Protein AF-A0A2N2FAR4-F1 (afdb_monomer_lite)

Structure (mmCIF, N/CA/C/O backbone):
data_AF-A0A2N2FAR4-F1
#
_entry.id   AF-A0A2N2FAR4-F1
#
loop_
_atom_site.group_PDB
_atom_site.id
_atom_site.type_symbol
_atom_site.label_atom_id
_atom_site.label_alt_id
_atom_site.label_comp_id
_atom_site.label_asym_id
_atom_site.label_entity_id
_atom_site.label_seq_id
_atom_site.pdbx_PDB_ins_code
_atom_site.Cartn_x
_atom_site.Cartn_y
_atom_site.Cartn_z
_atom_site.occupancy
_atom_site.B_iso_or_equiv
_atom_site.auth_seq_id
_atom_site.auth_comp_id
_atom_site.auth_asym_id
_atom_site.auth_atom_id
_atom_site.pdbx_PDB_model_num
ATOM 1 N N . MET A 1 1 ? 57.777 9.075 -79.009 1.00 43.91 1 MET A N 1
ATOM 2 C CA . MET A 1 1 ? 56.423 9.475 -79.443 1.00 43.91 1 MET A CA 1
ATOM 3 C C . MET A 1 1 ? 55.452 8.649 -78.633 1.00 43.91 1 MET A C 1
ATOM 5 O O . MET A 1 1 ? 55.638 7.443 -78.573 1.00 43.91 1 MET A O 1
ATOM 9 N N . VAL A 1 2 ? 54.519 9.284 -77.924 1.00 59.94 2 VAL A N 1
ATOM 10 C CA . VAL A 1 2 ? 53.457 8.554 -77.223 1.00 59.94 2 VAL A CA 1
ATOM 11 C C . VAL A 1 2 ? 52.516 8.038 -78.304 1.00 59.94 2 VAL A C 1
ATOM 13 O O . VAL A 1 2 ? 51.685 8.785 -78.814 1.00 59.94 2 VAL A O 1
ATOM 16 N N . SER A 1 3 ? 52.729 6.795 -78.723 1.00 58.88 3 SER A N 1
ATOM 17 C CA . SER A 1 3 ? 51.796 6.074 -79.575 1.00 58.88 3 SER A CA 1
ATOM 18 C C . SER A 1 3 ? 50.551 5.817 -78.741 1.00 58.88 3 SER A C 1
ATOM 20 O O . SER A 1 3 ? 50.607 5.141 -77.711 1.00 58.88 3 SER A O 1
ATOM 22 N N . LEU A 1 4 ? 49.436 6.424 -79.129 1.00 63.09 4 LEU A N 1
ATOM 23 C CA . LEU A 1 4 ? 48.151 6.147 -78.508 1.00 63.09 4 LEU A CA 1
ATOM 24 C C . LEU A 1 4 ? 47.659 4.789 -79.034 1.00 63.09 4 LEU A C 1
ATOM 26 O O . LEU A 1 4 ? 46.879 4.722 -79.979 1.00 63.09 4 LEU A O 1
ATOM 30 N N . ASP A 1 5 ? 48.192 3.710 -78.464 1.00 75.19 5 ASP A N 1
ATOM 31 C CA . ASP A 1 5 ? 47.932 2.342 -78.913 1.00 75.19 5 ASP A CA 1
ATOM 32 C C . ASP A 1 5 ? 46.678 1.742 -78.251 1.00 75.19 5 ASP A C 1
ATOM 34 O O . ASP A 1 5 ? 46.264 2.136 -77.156 1.00 75.19 5 ASP A O 1
ATOM 38 N N . TYR A 1 6 ? 46.108 0.710 -78.888 1.00 80.81 6 TYR A N 1
ATOM 39 C CA . TYR A 1 6 ? 44.976 -0.096 -78.391 1.00 80.81 6 TYR A CA 1
ATOM 40 C C . TYR A 1 6 ? 45.178 -0.624 -76.954 1.00 80.81 6 TYR A C 1
ATOM 42 O O . TYR A 1 6 ? 44.219 -0.838 -76.211 1.00 80.81 6 TYR A O 1
ATOM 50 N N . THR A 1 7 ? 46.430 -0.753 -76.519 1.00 83.62 7 THR A N 1
ATOM 51 C CA . THR A 1 7 ? 46.835 -1.100 -75.151 1.00 83.62 7 THR A CA 1
ATOM 52 C C . THR A 1 7 ? 46.250 -0.159 -74.093 1.00 83.62 7 THR A C 1
ATOM 54 O O . THR A 1 7 ? 45.867 -0.622 -73.020 1.00 83.62 7 THR A O 1
ATOM 57 N N . ILE A 1 8 ? 46.108 1.140 -74.387 1.00 85.69 8 ILE A N 1
ATOM 58 C CA . ILE A 1 8 ? 45.510 2.117 -73.458 1.00 85.69 8 ILE A CA 1
ATOM 59 C C . ILE A 1 8 ? 44.019 1.824 -73.257 1.00 85.69 8 ILE A C 1
ATOM 61 O O . ILE A 1 8 ? 43.523 1.885 -72.131 1.00 85.69 8 ILE A O 1
ATOM 65 N N . LEU A 1 9 ? 43.306 1.437 -74.322 1.00 87.19 9 LEU A N 1
ATOM 66 C CA . LEU A 1 9 ? 41.899 1.036 -74.231 1.00 87.19 9 LEU A CA 1
ATOM 67 C C . LEU A 1 9 ? 41.737 -0.243 -73.400 1.00 87.19 9 LEU A C 1
ATOM 69 O O . LEU A 1 9 ? 40.855 -0.303 -72.543 1.00 87.19 9 LEU A O 1
ATOM 73 N N . ILE A 1 10 ? 42.615 -1.236 -73.587 1.00 89.25 10 ILE A N 1
ATOM 74 C CA . ILE A 1 10 ? 42.623 -2.463 -72.771 1.00 89.25 10 ILE A CA 1
ATOM 75 C C . ILE A 1 10 ? 42.930 -2.147 -71.300 1.00 89.25 10 ILE A C 1
ATOM 77 O O . ILE A 1 10 ? 42.274 -2.673 -70.401 1.00 89.25 10 ILE A O 1
ATOM 81 N N . GLN A 1 11 ? 43.907 -1.280 -71.027 1.00 88.81 11 GLN A N 1
ATOM 82 C CA . GLN A 1 11 ? 44.262 -0.884 -69.664 1.00 88.81 11 GLN A CA 1
ATOM 83 C C . GLN A 1 11 ? 43.110 -0.138 -68.974 1.00 88.81 11 GLN A C 1
ATOM 85 O O . GLN A 1 11 ? 42.826 -0.398 -67.805 1.00 88.81 11 GLN A O 1
ATOM 90 N N . MET A 1 12 ? 42.399 0.724 -69.705 1.00 92.44 12 MET A N 1
ATOM 91 C CA . MET A 1 12 ? 41.205 1.410 -69.209 1.00 92.44 12 MET A CA 1
ATOM 92 C C . MET A 1 12 ? 40.068 0.425 -68.911 1.00 92.44 12 MET A C 1
ATOM 94 O O . MET A 1 12 ? 39.446 0.515 -67.854 1.00 92.44 12 MET A O 1
ATOM 98 N N . ALA A 1 13 ? 39.838 -0.561 -69.784 1.00 94.06 13 ALA A N 1
ATOM 99 C CA . ALA A 1 13 ? 38.861 -1.621 -69.541 1.00 94.06 13 ALA A CA 1
ATOM 100 C C . ALA A 1 13 ? 39.211 -2.453 -68.292 1.00 94.06 13 ALA A C 1
ATOM 102 O O . ALA A 1 13 ? 38.339 -2.695 -67.458 1.00 94.06 13 ALA A O 1
ATOM 103 N N . ASN A 1 14 ? 40.484 -2.820 -68.106 1.00 93.25 14 ASN A N 1
ATOM 104 C CA . ASN A 1 14 ? 40.958 -3.513 -66.901 1.00 93.25 14 ASN A CA 1
ATOM 105 C C . ASN A 1 14 ? 40.783 -2.671 -65.632 1.00 93.25 14 ASN A C 1
ATOM 107 O O . ASN A 1 14 ? 40.380 -3.195 -64.596 1.00 93.25 14 ASN A O 1
ATOM 111 N N . PHE A 1 15 ? 41.045 -1.366 -65.702 1.00 94.12 15 PHE A N 1
ATOM 112 C CA . PHE A 1 15 ? 40.849 -0.466 -64.568 1.00 94.12 15 PHE A CA 1
ATOM 113 C C . PHE A 1 15 ? 39.367 -0.332 -64.193 1.00 94.12 15 PHE A C 1
ATOM 115 O O . PHE A 1 15 ? 39.016 -0.412 -63.016 1.00 94.12 15 PHE A O 1
ATOM 122 N N . ILE A 1 16 ? 38.479 -0.211 -65.184 1.00 95.69 16 ILE A N 1
ATOM 123 C CA . ILE A 1 16 ? 37.026 -0.194 -64.962 1.00 95.69 16 ILE A CA 1
ATOM 124 C C . ILE A 1 16 ? 36.558 -1.526 -64.360 1.00 95.69 16 ILE A C 1
ATOM 126 O O . ILE A 1 16 ? 35.794 -1.525 -63.392 1.00 95.69 16 ILE A O 1
ATOM 130 N N . LEU A 1 17 ? 37.041 -2.659 -64.877 1.00 95.44 17 LEU A N 1
ATOM 131 C CA . LEU A 1 17 ? 36.734 -3.985 -64.338 1.00 95.44 17 LEU A CA 1
ATOM 132 C C . LEU A 1 17 ? 37.180 -4.110 -62.872 1.00 95.44 17 LEU A C 1
ATOM 134 O O . LEU A 1 17 ? 36.407 -4.570 -62.028 1.00 95.44 17 LEU A O 1
ATOM 138 N N . LEU A 1 18 ? 38.390 -3.642 -62.552 1.00 94.38 18 LEU A N 1
ATOM 139 C CA . LEU A 1 18 ? 38.919 -3.616 -61.189 1.00 94.38 18 LEU A CA 1
ATOM 140 C C . LEU A 1 18 ? 38.050 -2.753 -60.266 1.00 94.38 18 LEU A C 1
ATOM 142 O O . LEU A 1 18 ? 37.715 -3.200 -59.172 1.00 94.38 18 LEU A O 1
ATOM 146 N N . ILE A 1 19 ? 37.631 -1.561 -60.705 1.00 93.88 19 ILE A N 1
ATOM 147 C CA . ILE A 1 19 ? 36.718 -0.696 -59.940 1.00 93.88 19 ILE A CA 1
ATOM 148 C C . ILE A 1 19 ? 35.402 -1.418 -59.648 1.00 93.88 19 ILE A C 1
ATOM 150 O O . ILE A 1 19 ? 34.911 -1.363 -58.520 1.00 93.88 19 ILE A O 1
ATOM 154 N N . PHE A 1 20 ? 34.828 -2.117 -60.629 1.00 94.62 20 PHE A N 1
ATOM 155 C CA . PHE A 1 20 ? 33.591 -2.873 -60.430 1.00 94.62 20 PHE A CA 1
ATOM 156 C C . PHE A 1 20 ? 33.758 -3.999 -59.406 1.00 94.62 20 PHE A C 1
ATOM 158 O O . PHE A 1 20 ? 32.905 -4.155 -58.525 1.00 94.62 20 PHE A O 1
ATOM 165 N N . ILE A 1 21 ? 34.862 -4.747 -59.486 1.00 93.88 21 ILE A N 1
ATOM 166 C CA . ILE A 1 21 ? 35.190 -5.792 -58.511 1.00 93.88 21 ILE A CA 1
ATOM 167 C C . ILE A 1 21 ? 35.352 -5.173 -57.121 1.00 93.88 21 ILE A C 1
ATOM 169 O O . ILE A 1 21 ? 34.717 -5.630 -56.174 1.00 93.88 21 ILE A O 1
ATOM 173 N N . LEU A 1 22 ? 36.137 -4.103 -56.995 1.00 91.19 22 LEU A N 1
ATOM 174 C CA . LEU A 1 22 ? 36.428 -3.463 -55.714 1.00 91.19 22 LEU A CA 1
ATOM 175 C C . LEU A 1 22 ? 35.173 -2.843 -55.088 1.00 91.19 22 LEU A C 1
ATOM 177 O O . LEU A 1 22 ? 34.956 -2.950 -53.881 1.00 91.19 22 LEU A O 1
ATOM 181 N N . ARG A 1 23 ? 34.295 -2.255 -55.907 1.00 92.00 23 ARG A N 1
ATOM 182 C CA . ARG A 1 23 ? 32.995 -1.741 -55.466 1.00 92.00 23 ARG A CA 1
ATOM 183 C C . ARG A 1 23 ? 32.143 -2.850 -54.854 1.00 92.00 23 ARG A C 1
ATOM 185 O O . ARG A 1 23 ? 31.611 -2.665 -53.762 1.00 92.00 23 ARG A O 1
ATOM 192 N N . LYS A 1 24 ? 32.013 -3.987 -55.546 1.00 91.62 24 LYS A N 1
ATOM 193 C CA . LYS A 1 24 ? 31.178 -5.113 -55.100 1.00 91.62 24 LYS A CA 1
ATOM 194 C C . LYS A 1 24 ? 31.788 -5.851 -53.903 1.00 91.62 24 LYS A C 1
ATOM 196 O O . LYS A 1 24 ? 31.043 -6.254 -53.018 1.00 91.62 24 LYS A O 1
ATOM 201 N N . LEU A 1 25 ? 33.111 -6.026 -53.882 1.00 91.19 25 LEU A N 1
ATOM 202 C CA . LEU A 1 25 ? 33.810 -6.855 -52.896 1.00 91.19 25 LEU A CA 1
ATOM 203 C C . LEU A 1 25 ? 34.207 -6.098 -51.620 1.00 91.19 25 LEU A C 1
ATOM 205 O O . LEU A 1 25 ? 34.234 -6.708 -50.560 1.00 91.19 25 LEU A O 1
ATOM 209 N N . LEU A 1 26 ? 34.534 -4.802 -51.698 1.00 91.06 26 LEU A N 1
ATOM 210 C CA . LEU A 1 26 ? 34.991 -4.018 -50.540 1.00 91.06 26 LEU A CA 1
ATOM 211 C C . LEU A 1 26 ? 33.995 -2.930 -50.149 1.00 91.06 26 LEU A C 1
ATOM 213 O O . LEU A 1 26 ? 33.517 -2.919 -49.020 1.00 91.06 26 LEU A O 1
ATOM 217 N N . TYR A 1 27 ? 33.669 -2.010 -51.060 1.00 90.31 27 TYR A N 1
ATOM 218 C CA . TYR A 1 27 ? 32.922 -0.806 -50.676 1.00 90.31 27 TYR A CA 1
ATOM 219 C C . TYR A 1 27 ? 31.520 -1.120 -50.153 1.00 90.31 27 TYR A C 1
ATOM 221 O O . TYR A 1 27 ? 31.139 -0.613 -49.103 1.00 90.31 27 TYR A O 1
ATOM 229 N N . VAL A 1 28 ? 30.765 -1.968 -50.857 1.00 90.31 28 VAL A N 1
ATOM 230 C CA . VAL A 1 28 ? 29.407 -2.355 -50.443 1.00 90.31 28 VAL A CA 1
ATOM 231 C C . VAL A 1 28 ? 29.390 -3.071 -49.081 1.00 90.31 28 VAL A C 1
ATOM 233 O O . VAL A 1 28 ? 28.663 -2.605 -48.203 1.00 90.31 28 VAL A O 1
ATOM 236 N N . PRO A 1 29 ? 30.171 -4.145 -48.841 1.00 91.19 29 PRO A N 1
ATOM 237 C CA . PRO A 1 29 ? 30.140 -4.825 -47.546 1.00 91.19 29 PRO A CA 1
ATOM 238 C C . PRO A 1 29 ? 30.687 -3.969 -46.398 1.00 91.19 29 PRO A C 1
ATOM 240 O O . PRO A 1 29 ? 30.120 -4.003 -45.310 1.00 91.19 29 PRO A O 1
ATOM 243 N N . ILE A 1 30 ? 31.726 -3.153 -46.620 1.00 91.56 30 ILE A N 1
ATOM 244 C CA . ILE A 1 30 ? 32.269 -2.270 -45.571 1.00 91.56 30 ILE A CA 1
ATOM 245 C C . ILE A 1 30 ? 31.228 -1.233 -45.134 1.00 91.56 30 ILE A C 1
ATOM 247 O O . ILE A 1 30 ? 31.049 -1.001 -43.937 1.00 91.56 30 ILE A O 1
ATOM 251 N N . LEU A 1 31 ? 30.517 -0.623 -46.088 1.00 90.25 31 LEU A N 1
ATOM 252 C CA . LEU A 1 31 ? 29.465 0.343 -45.770 1.00 90.25 31 LEU A CA 1
ATOM 253 C C . LEU A 1 31 ? 28.263 -0.332 -45.092 1.00 90.25 31 LEU A C 1
ATOM 255 O O . LEU A 1 31 ? 27.687 0.244 -44.173 1.00 90.25 31 LEU A O 1
ATOM 259 N N . GLY A 1 32 ? 27.932 -1.562 -45.500 1.00 92.06 32 GLY A N 1
ATOM 260 C CA . GLY A 1 32 ? 26.894 -2.379 -44.869 1.00 92.06 32 GLY A CA 1
ATOM 261 C C . GLY A 1 32 ? 27.169 -2.627 -43.386 1.00 92.06 32 GLY A C 1
ATOM 262 O O . GLY A 1 32 ? 26.330 -2.301 -42.555 1.00 92.06 32 GLY A O 1
ATOM 263 N N . VAL A 1 33 ? 28.373 -3.095 -43.041 1.00 91.94 33 VAL A N 1
ATOM 264 C CA . VAL A 1 33 ? 28.769 -3.346 -41.640 1.00 91.94 33 VAL A CA 1
ATOM 265 C C . VAL A 1 33 ? 28.772 -2.058 -40.812 1.00 91.94 33 VAL A C 1
ATOM 267 O O . VAL A 1 33 ? 28.387 -2.062 -39.643 1.00 91.94 33 VAL A O 1
ATOM 270 N N . MET A 1 34 ? 29.190 -0.934 -41.403 1.00 89.75 34 MET A N 1
ATOM 271 C CA . MET A 1 34 ? 29.172 0.360 -40.718 1.00 89.75 34 MET A CA 1
ATOM 272 C C . MET A 1 34 ? 27.742 0.822 -40.408 1.00 89.75 34 MET A C 1
ATOM 274 O O . MET A 1 34 ? 27.488 1.318 -39.310 1.00 89.75 34 MET A O 1
ATOM 278 N N . ASN A 1 35 ? 26.818 0.652 -41.356 1.00 92.12 35 ASN A N 1
ATOM 279 C CA . ASN A 1 35 ? 25.410 0.996 -41.170 1.00 92.12 35 ASN A CA 1
ATOM 280 C C . ASN A 1 35 ? 24.739 0.067 -40.159 1.00 92.12 35 ASN A C 1
ATOM 282 O O . ASN A 1 35 ? 24.112 0.559 -39.232 1.00 92.12 35 ASN A O 1
ATOM 286 N N . GLU A 1 36 ? 24.962 -1.243 -40.258 1.00 92.75 36 GLU A N 1
ATOM 287 C CA . GLU A 1 36 ? 24.425 -2.229 -39.313 1.00 92.75 36 GLU A CA 1
ATOM 288 C C . GLU A 1 36 ? 24.920 -1.966 -37.882 1.00 92.75 36 GLU A C 1
ATOM 290 O O . GLU A 1 36 ? 24.180 -2.119 -36.912 1.00 92.75 36 GLU A O 1
ATOM 295 N N . ARG A 1 37 ? 26.175 -1.523 -37.723 1.00 91.88 37 ARG A N 1
ATOM 296 C CA . ARG A 1 37 ? 26.703 -1.124 -36.412 1.00 91.88 37 ARG A CA 1
ATOM 297 C C . ARG A 1 37 ? 26.023 0.134 -35.874 1.00 91.88 37 ARG A C 1
ATOM 299 O O . ARG A 1 37 ? 25.752 0.190 -34.677 1.00 91.88 37 ARG A O 1
ATOM 306 N N . LYS A 1 38 ? 25.780 1.137 -36.722 1.00 91.81 38 LYS A N 1
ATOM 307 C CA . LYS A 1 38 ? 25.059 2.355 -36.321 1.00 91.81 38 LYS A CA 1
ATOM 308 C C . LYS A 1 38 ? 23.620 2.038 -35.932 1.00 91.81 38 LYS A C 1
ATOM 310 O O . LYS A 1 38 ? 23.206 2.420 -34.847 1.00 91.81 38 LYS A O 1
ATOM 315 N N . GLU A 1 39 ? 22.920 1.279 -36.766 1.00 93.88 39 GLU A N 1
ATOM 316 C CA . GLU A 1 39 ? 21.531 0.879 -36.548 1.00 93.88 39 GLU A CA 1
ATOM 317 C C . GLU A 1 39 ? 21.380 0.088 -35.246 1.00 93.88 39 GLU A C 1
ATOM 319 O O . GLU A 1 39 ? 20.564 0.455 -34.410 1.00 93.88 39 GLU A O 1
ATOM 324 N N . ARG A 1 40 ? 22.252 -0.898 -34.985 1.00 91.50 40 ARG A N 1
ATOM 325 C CA . ARG A 1 40 ? 22.236 -1.625 -33.704 1.00 91.50 40 ARG A CA 1
ATOM 326 C C . ARG A 1 40 ? 22.474 -0.731 -32.488 1.00 91.50 40 ARG A C 1
ATOM 328 O O . ARG A 1 40 ? 21.895 -0.977 -31.432 1.00 91.50 40 ARG A O 1
ATOM 335 N N . MET A 1 41 ? 23.346 0.274 -32.597 1.00 90.62 41 MET A N 1
ATOM 336 C CA . MET A 1 41 ? 23.588 1.213 -31.495 1.00 90.62 41 MET A CA 1
ATOM 337 C C . MET A 1 41 ? 22.387 2.132 -31.257 1.00 90.62 41 MET A C 1
ATOM 339 O O . MET A 1 41 ? 22.029 2.364 -30.105 1.00 90.62 41 MET A O 1
ATOM 343 N N . GLU A 1 42 ? 21.766 2.632 -32.324 1.00 93.69 42 GLU A N 1
ATOM 344 C CA . GLU A 1 42 ? 20.562 3.462 -32.245 1.00 93.69 42 GLU A CA 1
ATOM 345 C C . GLU A 1 42 ? 19.363 2.672 -31.708 1.00 93.69 42 GLU A C 1
ATOM 347 O O . GLU A 1 42 ? 18.652 3.164 -30.833 1.00 93.69 42 GLU A O 1
ATOM 352 N N . GLU A 1 43 ? 19.181 1.428 -32.155 1.00 95.00 43 GLU A N 1
ATOM 353 C CA . GLU A 1 43 ? 18.145 0.520 -31.657 1.00 95.00 43 GLU A CA 1
ATOM 354 C C . GLU A 1 43 ? 18.341 0.223 -30.167 1.00 95.00 43 GLU A C 1
ATOM 356 O O . GLU A 1 43 ? 17.403 0.369 -29.385 1.00 95.00 43 GLU A O 1
ATOM 361 N N . SER A 1 44 ? 19.573 -0.091 -29.748 1.00 90.88 44 SER A N 1
ATOM 362 C CA . SER A 1 44 ? 19.892 -0.345 -28.336 1.00 90.88 44 SER A CA 1
ATOM 363 C C . SER A 1 44 ? 19.635 0.886 -27.457 1.00 90.88 44 SER A C 1
ATOM 365 O O . SER A 1 44 ? 19.084 0.762 -26.365 1.00 90.88 44 SER A O 1
ATOM 367 N N . ASP A 1 45 ? 20.007 2.089 -27.910 1.00 93.62 45 ASP A N 1
ATOM 368 C CA . ASP A 1 45 ? 19.737 3.331 -27.169 1.00 93.62 45 ASP A CA 1
ATOM 369 C C . ASP A 1 45 ? 18.230 3.638 -27.099 1.00 93.62 45 ASP A C 1
ATOM 371 O O . ASP A 1 45 ? 17.714 4.051 -26.054 1.00 93.62 45 ASP A O 1
ATOM 375 N N . GLY A 1 46 ? 17.505 3.382 -28.192 1.00 95.12 46 GLY A N 1
ATOM 376 C CA . GLY A 1 46 ? 16.050 3.487 -28.251 1.00 95.12 46 GLY A CA 1
ATOM 377 C C . GLY A 1 46 ? 15.354 2.520 -27.293 1.00 95.12 46 GLY A C 1
ATOM 378 O O . GLY A 1 46 ? 14.457 2.925 -26.550 1.00 95.12 46 GLY A O 1
ATOM 379 N N . GLU A 1 47 ? 15.802 1.266 -27.245 1.00 94.69 47 GLU A N 1
ATOM 380 C CA . GLU A 1 47 ? 15.272 0.252 -26.337 1.00 94.69 47 GLU A CA 1
ATOM 381 C C . GLU A 1 47 ? 15.526 0.623 -24.873 1.00 94.69 47 GLU A C 1
ATOM 383 O O . GLU A 1 47 ? 14.600 0.574 -24.062 1.00 94.69 47 GLU A O 1
ATOM 388 N N . VAL A 1 48 ? 16.732 1.093 -24.538 1.00 94.19 48 VAL A N 1
ATOM 389 C CA . VAL A 1 48 ? 17.059 1.568 -23.184 1.00 94.19 48 VAL A CA 1
ATOM 390 C C . VAL A 1 48 ? 16.163 2.738 -22.775 1.00 94.19 48 VAL A C 1
ATOM 392 O O . VAL A 1 48 ? 15.667 2.766 -21.646 1.00 94.19 48 VAL A O 1
ATOM 395 N N . LYS A 1 49 ? 15.926 3.706 -23.668 1.00 95.69 49 LYS A N 1
ATOM 396 C CA . LYS A 1 49 ? 15.018 4.833 -23.398 1.00 95.69 49 LYS A CA 1
ATOM 397 C C . LYS A 1 49 ? 13.583 4.367 -23.183 1.00 95.69 49 LYS A C 1
ATOM 399 O O . LYS A 1 49 ? 12.956 4.800 -22.216 1.00 95.69 49 LYS A O 1
ATOM 404 N N . ARG A 1 50 ? 13.087 3.464 -24.032 1.00 96.50 50 ARG A N 1
ATOM 405 C CA . ARG A 1 50 ? 11.740 2.894 -23.910 1.00 96.50 50 ARG A CA 1
ATOM 406 C C . ARG A 1 50 ? 11.576 2.145 -22.591 1.00 96.50 50 ARG A C 1
ATOM 408 O O . ARG A 1 50 ? 10.609 2.386 -21.879 1.00 96.50 50 ARG A O 1
ATOM 415 N N . LEU A 1 51 ? 12.543 1.300 -22.235 1.00 95.31 51 LEU A N 1
ATOM 416 C CA . LEU A 1 51 ? 12.506 0.522 -21.000 1.00 95.31 51 LEU A CA 1
ATOM 417 C C . LEU A 1 51 ? 12.544 1.432 -19.766 1.00 95.31 51 LEU A C 1
ATOM 419 O O . LEU A 1 51 ? 11.803 1.209 -18.815 1.00 95.31 51 LEU A O 1
ATOM 423 N N . LYS A 1 52 ? 13.349 2.502 -19.792 1.00 95.50 52 LYS A N 1
ATOM 424 C CA . LYS A 1 52 ? 13.354 3.513 -18.723 1.00 95.50 52 LYS A CA 1
ATOM 425 C C . LYS A 1 52 ? 12.002 4.208 -18.576 1.00 95.50 52 LYS A C 1
ATOM 427 O O . LYS A 1 52 ? 11.537 4.367 -17.454 1.00 95.50 52 LYS A O 1
ATOM 432 N N . GLN A 1 53 ? 11.375 4.605 -19.684 1.00 96.88 53 GLN A N 1
ATOM 433 C CA . GLN A 1 53 ? 10.042 5.213 -19.652 1.00 96.88 53 GLN A CA 1
ATOM 434 C C . GLN A 1 53 ? 8.980 4.242 -19.130 1.00 96.88 53 GLN A C 1
ATOM 436 O O . GLN A 1 53 ? 8.146 4.634 -18.321 1.00 96.88 53 GLN A O 1
ATOM 441 N N . GLU A 1 54 ? 9.028 2.980 -19.550 1.00 96.56 54 GLU A N 1
ATOM 442 C CA . GLU A 1 54 ? 8.090 1.957 -19.090 1.00 96.56 54 GLU A CA 1
ATOM 443 C C . GLU A 1 54 ? 8.250 1.679 -17.591 1.00 96.56 54 GLU A C 1
ATOM 445 O O . GLU A 1 54 ? 7.255 1.596 -16.875 1.00 96.56 54 GLU A O 1
ATOM 450 N N . VAL A 1 55 ? 9.488 1.604 -17.093 1.00 95.81 55 VAL A N 1
ATOM 451 C CA . VAL A 1 55 ? 9.765 1.453 -15.659 1.00 95.81 55 VAL A CA 1
ATOM 452 C C . VAL A 1 55 ? 9.242 2.649 -14.868 1.00 95.81 55 VAL A C 1
ATOM 454 O O . VAL A 1 55 ? 8.558 2.442 -13.871 1.00 95.81 55 VAL A O 1
ATOM 457 N N . GLU A 1 56 ? 9.508 3.877 -15.315 1.00 96.44 56 GLU A N 1
ATOM 458 C CA . GLU A 1 56 ? 9.015 5.093 -14.654 1.00 96.44 56 GLU A CA 1
ATOM 459 C C . GLU A 1 56 ? 7.482 5.122 -14.612 1.00 96.44 56 GLU A C 1
ATOM 461 O O . GLU A 1 56 ? 6.876 5.357 -13.567 1.00 96.44 56 GLU A O 1
ATOM 466 N N . GLN A 1 57 ? 6.836 4.794 -15.733 1.00 96.88 57 GLN A N 1
ATOM 467 C CA . GLN A 1 57 ? 5.382 4.720 -15.808 1.00 96.88 57 GLN A CA 1
ATOM 468 C C . GLN A 1 57 ? 4.827 3.644 -14.867 1.00 96.88 57 GLN A C 1
ATOM 470 O O . GLN A 1 57 ? 3.879 3.901 -14.125 1.00 96.88 57 GLN A O 1
ATOM 475 N N . LYS A 1 58 ? 5.417 2.444 -14.859 1.00 95.38 58 LYS A N 1
ATOM 476 C CA . LYS A 1 58 ? 4.997 1.350 -13.973 1.00 95.38 58 LYS A CA 1
ATOM 477 C C . LYS A 1 58 ? 5.204 1.691 -12.506 1.00 95.38 58 LYS A C 1
ATOM 479 O O . LYS A 1 58 ? 4.371 1.318 -11.682 1.00 95.38 58 LYS A O 1
ATOM 484 N N . PHE A 1 59 ? 6.281 2.397 -12.185 1.00 95.56 59 PHE A N 1
ATOM 485 C CA . PHE A 1 59 ? 6.558 2.862 -10.837 1.00 95.56 59 PHE A CA 1
ATOM 486 C C . PHE A 1 59 ? 5.512 3.886 -10.383 1.00 95.56 59 PHE A C 1
ATOM 488 O O . PHE A 1 59 ? 4.904 3.702 -9.332 1.00 95.56 59 PHE A O 1
ATOM 495 N N . SER A 1 60 ? 5.203 4.879 -11.219 1.00 96.75 60 SER A N 1
ATOM 496 C CA . SER A 1 60 ? 4.152 5.864 -10.941 1.00 96.75 60 SER A CA 1
ATOM 497 C C . SER A 1 60 ? 2.762 5.221 -10.801 1.00 96.75 60 SER A C 1
ATOM 499 O O . SER A 1 60 ? 2.038 5.504 -9.845 1.00 96.75 60 SER A O 1
ATOM 501 N N . GLU A 1 61 ? 2.403 4.283 -11.688 1.00 96.81 61 GLU A N 1
ATOM 502 C CA . GLU A 1 61 ? 1.159 3.501 -11.590 1.00 96.81 61 GLU A CA 1
ATOM 503 C C . GLU A 1 61 ? 1.089 2.695 -10.283 1.00 96.81 61 GLU A C 1
ATOM 505 O O . GLU A 1 61 ? 0.019 2.560 -9.683 1.00 96.81 61 GLU A O 1
ATOM 510 N N . TYR A 1 62 ? 2.215 2.126 -9.852 1.00 95.62 62 TYR A N 1
ATOM 511 C CA . TYR A 1 62 ? 2.305 1.367 -8.612 1.00 95.62 62 TYR A CA 1
ATOM 512 C C . TYR A 1 62 ? 2.146 2.269 -7.384 1.00 95.62 62 TYR A C 1
ATOM 514 O O . TYR A 1 62 ? 1.330 1.959 -6.514 1.00 95.62 62 TYR A O 1
ATOM 522 N N . GLU A 1 63 ? 2.865 3.392 -7.323 1.00 96.38 63 GLU A N 1
ATOM 523 C CA . GLU A 1 63 ? 2.744 4.359 -6.228 1.00 96.38 63 GLU A CA 1
ATOM 524 C C . GLU A 1 63 ? 1.314 4.882 -6.092 1.00 96.38 63 GLU A C 1
ATOM 526 O O . GLU A 1 63 ? 0.772 4.923 -4.985 1.00 96.38 63 GLU A O 1
ATOM 531 N N . GLU A 1 64 ? 0.665 5.202 -7.213 1.00 97.06 64 GLU A N 1
ATOM 532 C CA . GLU A 1 64 ? -0.717 5.669 -7.213 1.00 97.06 64 GLU A CA 1
ATOM 533 C C . GLU A 1 64 ? -1.683 4.593 -6.703 1.00 97.06 64 GLU A C 1
ATOM 535 O O . GLU A 1 64 ? -2.531 4.870 -5.852 1.00 97.06 64 GLU A O 1
ATOM 540 N N . LYS A 1 65 ? -1.522 3.336 -7.134 1.00 96.50 65 LYS A N 1
ATOM 541 C CA . LYS A 1 65 ? -2.331 2.214 -6.626 1.00 96.50 65 LYS A CA 1
ATOM 542 C C . LYS A 1 65 ? -2.150 2.003 -5.129 1.00 96.50 65 LYS A C 1
ATOM 544 O O . LYS A 1 65 ? -3.133 1.778 -4.427 1.00 96.50 65 LYS A O 1
ATOM 549 N N . VAL A 1 66 ? -0.919 2.085 -4.627 1.00 97.00 66 VAL A N 1
ATOM 550 C CA . VAL A 1 66 ? -0.636 1.962 -3.189 1.00 97.00 66 VAL A CA 1
ATOM 551 C C . VAL A 1 66 ? -1.265 3.121 -2.416 1.00 97.00 66 VAL A C 1
ATOM 553 O O . VAL A 1 66 ? -1.852 2.907 -1.352 1.00 97.00 66 VAL A O 1
ATOM 556 N N . ARG A 1 67 ? -1.190 4.344 -2.950 1.00 97.25 67 ARG A N 1
ATOM 557 C CA . ARG A 1 67 ? -1.807 5.531 -2.349 1.00 97.25 67 ARG A CA 1
ATOM 558 C C . ARG A 1 67 ? -3.325 5.389 -2.260 1.00 97.25 67 ARG A C 1
ATOM 560 O O . ARG A 1 67 ? -3.879 5.627 -1.189 1.00 97.25 67 ARG A O 1
ATOM 567 N N . LEU A 1 68 ? -3.976 4.969 -3.345 1.00 97.00 68 LEU A N 1
ATOM 568 C CA . LEU A 1 68 ? -5.420 4.726 -3.387 1.00 97.00 68 LEU A CA 1
ATOM 569 C C . LEU A 1 68 ? -5.829 3.611 -2.420 1.00 97.00 68 LEU A C 1
ATOM 571 O O . LEU A 1 68 ? -6.684 3.833 -1.572 1.00 97.00 68 LEU A O 1
ATOM 575 N N . ALA A 1 69 ? -5.135 2.469 -2.436 1.00 96.31 69 ALA A N 1
ATOM 576 C CA . ALA A 1 69 ? -5.413 1.368 -1.514 1.00 96.31 69 ALA A CA 1
ATOM 577 C C . ALA A 1 69 ? -5.288 1.787 -0.038 1.00 96.31 69 ALA A C 1
ATOM 579 O O . ALA A 1 69 ? -6.066 1.350 0.810 1.00 96.31 69 ALA A O 1
ATOM 580 N N . LYS A 1 70 ? -4.325 2.661 0.287 1.00 96.19 70 LYS A N 1
ATOM 581 C CA . LYS A 1 70 ? -4.179 3.214 1.638 1.00 96.19 70 LYS A CA 1
ATOM 582 C C . LYS A 1 70 ? -5.342 4.135 2.009 1.00 96.19 70 LYS A C 1
ATOM 584 O O . LYS A 1 70 ? -5.799 4.074 3.149 1.00 96.19 70 LYS A O 1
ATOM 589 N N . LEU A 1 71 ? -5.807 4.976 1.085 1.00 97.12 71 LEU A N 1
ATOM 590 C CA . LEU A 1 71 ? -6.968 5.841 1.308 1.00 97.12 71 LEU A CA 1
ATOM 591 C C . LEU A 1 71 ? -8.235 5.013 1.540 1.00 97.12 71 LEU A C 1
ATOM 593 O O . LEU A 1 71 ? -8.891 5.211 2.562 1.00 97.12 71 LEU A O 1
ATOM 597 N N . ASP A 1 72 ? -8.497 4.025 0.686 1.00 96.44 72 ASP A N 1
ATOM 598 C CA . ASP A 1 72 ? -9.651 3.128 0.809 1.00 96.44 72 ASP A CA 1
ATOM 599 C C . ASP A 1 72 ? -9.622 2.358 2.137 1.00 96.44 72 ASP A C 1
ATOM 601 O O . ASP A 1 72 ? -10.630 2.251 2.836 1.00 96.44 72 ASP A O 1
ATOM 605 N N . ALA A 1 73 ? -8.449 1.857 2.542 1.00 95.75 73 ALA A N 1
ATOM 606 C CA . ALA A 1 73 ? -8.284 1.174 3.823 1.00 95.75 73 ALA A CA 1
ATOM 607 C C . ALA A 1 73 ? -8.537 2.107 5.021 1.00 95.75 73 ALA A C 1
ATOM 609 O O . ALA A 1 73 ? -9.130 1.694 6.021 1.00 95.75 73 ALA A O 1
ATOM 610 N N . MET A 1 74 ? -8.096 3.368 4.943 1.00 96.12 74 MET A N 1
ATOM 611 C CA . MET A 1 74 ? -8.356 4.364 5.986 1.00 96.12 74 MET A CA 1
ATOM 612 C C . MET A 1 74 ? -9.842 4.726 6.062 1.00 96.12 74 MET A C 1
ATOM 614 O O . MET A 1 74 ? -10.375 4.847 7.166 1.00 96.12 74 MET A O 1
ATO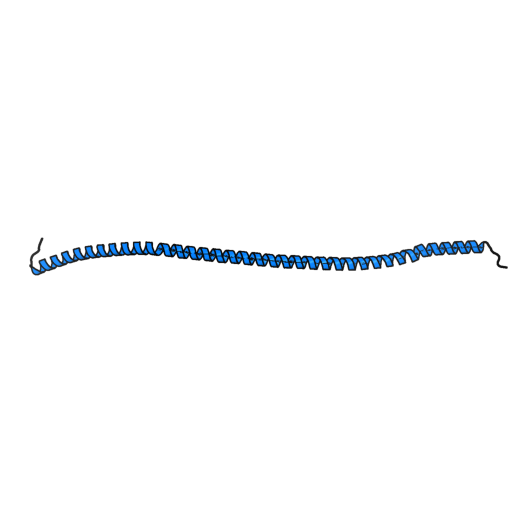M 618 N N . GLU A 1 75 ? -10.517 4.856 4.922 1.00 96.94 75 GLU A N 1
ATOM 619 C CA . GLU A 1 75 ? -11.955 5.114 4.858 1.00 96.94 75 GLU A CA 1
ATOM 620 C C . GLU A 1 75 ? -12.760 3.951 5.448 1.00 96.94 75 GLU A C 1
ATOM 622 O O . GLU A 1 75 ? -13.564 4.168 6.357 1.00 96.94 75 GLU A O 1
ATOM 627 N N . GLN A 1 76 ? -12.474 2.713 5.034 1.00 95.75 76 GLN A N 1
ATOM 628 C CA . GLN A 1 76 ? -13.119 1.516 5.583 1.00 95.75 76 GLN A CA 1
ATOM 629 C C . GLN A 1 76 ? -12.896 1.391 7.091 1.00 95.75 76 GLN A C 1
ATOM 631 O O . GLN A 1 76 ? -13.835 1.130 7.842 1.00 95.75 76 GLN A O 1
ATOM 636 N N . ARG A 1 77 ? -11.670 1.637 7.569 1.00 95.62 77 ARG A N 1
ATOM 637 C CA . ARG A 1 77 ? -11.376 1.633 9.007 1.00 95.62 77 ARG A CA 1
ATOM 638 C C . ARG A 1 77 ? -12.211 2.673 9.750 1.00 95.62 77 ARG A C 1
ATOM 640 O O . ARG A 1 77 ? -12.754 2.367 10.808 1.00 95.62 77 ARG A O 1
ATOM 647 N N . ASN 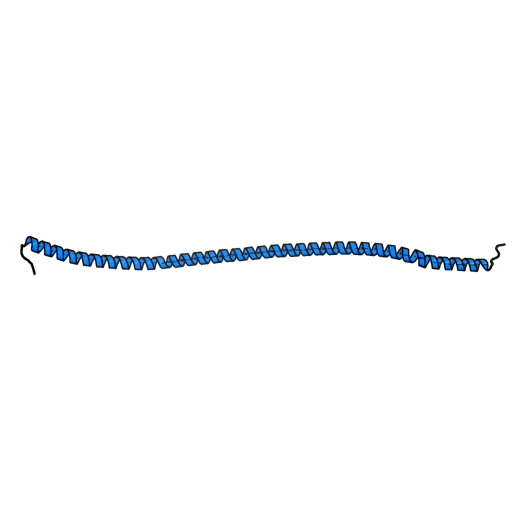A 1 78 ? -12.307 3.890 9.222 1.00 96.00 78 ASN A N 1
ATOM 648 C CA . ASN A 1 78 ? -13.092 4.951 9.847 1.00 96.00 78 ASN A CA 1
ATOM 649 C C . ASN A 1 78 ? -14.591 4.616 9.856 1.00 96.00 78 ASN A C 1
ATOM 651 O O . ASN A 1 78 ? -15.253 4.864 10.864 1.00 96.00 78 ASN A O 1
ATOM 655 N N . ALA A 1 79 ? -15.109 4.009 8.784 1.00 96.50 79 ALA A N 1
ATOM 656 C CA . ALA A 1 79 ? -16.486 3.531 8.714 1.00 96.50 79 ALA A CA 1
ATOM 657 C C . ALA A 1 79 ? -16.768 2.462 9.781 1.00 96.50 79 ALA A C 1
ATOM 659 O O . ALA A 1 79 ? -17.700 2.627 10.563 1.00 96.50 79 ALA A O 1
ATOM 660 N N . ILE A 1 80 ? -15.907 1.444 9.895 1.00 95.62 80 ILE A N 1
ATOM 661 C CA . ILE A 1 80 ? -16.034 0.376 10.901 1.00 95.62 80 ILE A CA 1
ATOM 662 C C . ILE A 1 80 ? -15.987 0.945 12.322 1.00 95.62 80 ILE A C 1
ATOM 664 O O . ILE A 1 80 ? -16.780 0.550 13.176 1.00 95.62 80 ILE A O 1
ATOM 668 N N . VAL A 1 81 ? -15.066 1.874 12.601 1.00 96.12 81 VAL A N 1
ATOM 669 C CA . VAL A 1 81 ? -14.958 2.505 13.926 1.00 96.12 81 VAL A CA 1
ATOM 670 C C . VAL A 1 81 ? -16.225 3.291 14.256 1.00 96.12 81 VAL A C 1
ATOM 672 O O . VAL A 1 81 ? -16.716 3.199 15.380 1.00 96.12 81 VAL A O 1
ATOM 675 N N . LYS A 1 82 ? -16.768 4.037 13.289 1.00 96.44 82 LYS A N 1
ATOM 676 C CA . LYS A 1 82 ? -18.001 4.802 13.476 1.00 96.44 82 LYS A CA 1
ATOM 677 C C . LYS A 1 82 ? -19.198 3.883 13.713 1.00 96.44 82 LYS A C 1
ATOM 679 O O . LYS A 1 82 ? -19.901 4.064 14.699 1.00 96.44 82 LYS A O 1
ATOM 684 N N . GLU A 1 83 ? -19.377 2.871 12.870 1.00 95.94 83 GLU A N 1
ATOM 685 C CA . GLU A 1 83 ? -20.449 1.880 13.010 1.00 95.94 83 GLU A CA 1
ATOM 686 C C . GLU A 1 83 ? -20.365 1.150 14.356 1.00 95.94 83 GLU A C 1
ATOM 688 O O . GLU A 1 83 ? -21.361 1.025 15.064 1.00 95.94 83 GLU A O 1
ATOM 693 N N . SER A 1 84 ? -19.161 0.744 14.765 1.00 93.25 84 SER A N 1
ATOM 694 C CA . SER A 1 84 ? -18.935 0.101 16.064 1.00 93.25 84 SER A CA 1
ATOM 695 C C . SER A 1 84 ? -19.271 1.031 17.232 1.00 93.25 84 SER A C 1
ATOM 697 O O . SER A 1 84 ? -19.845 0.585 18.225 1.00 93.25 84 SER A O 1
ATOM 699 N N . ALA A 1 85 ? -18.931 2.320 17.133 1.00 95.50 85 ALA A N 1
ATOM 700 C CA . ALA A 1 85 ? -19.266 3.308 18.154 1.00 95.50 85 ALA A CA 1
ATOM 701 C C . ALA A 1 85 ? -20.783 3.541 18.244 1.00 95.50 85 ALA A C 1
ATOM 703 O O . ALA A 1 85 ? -21.327 3.599 19.349 1.00 95.50 85 ALA A O 1
ATOM 704 N N . ASP A 1 86 ? -21.465 3.618 17.101 1.00 96.00 86 ASP A N 1
ATOM 705 C CA . ASP A 1 86 ? -22.918 3.780 17.027 1.00 96.00 86 ASP A CA 1
ATOM 706 C C . ASP A 1 86 ? -23.644 2.539 17.579 1.00 96.00 86 ASP A C 1
ATOM 708 O O . ASP A 1 86 ? -24.559 2.669 18.397 1.00 96.00 86 ASP A O 1
ATOM 712 N N . LEU A 1 87 ? -23.185 1.331 17.231 1.00 94.94 87 LEU A N 1
ATOM 713 C CA . LEU A 1 87 ? -23.692 0.071 17.784 1.00 94.94 87 LEU A CA 1
ATOM 714 C C . LEU A 1 87 ? -23.483 -0.006 19.298 1.00 94.94 87 LEU A C 1
ATOM 716 O O . LEU A 1 87 ? -24.434 -0.287 20.030 1.00 94.94 87 LEU A O 1
ATOM 720 N N . ALA A 1 88 ? -22.276 0.293 19.785 1.00 93.50 88 ALA A N 1
ATOM 721 C CA . ALA A 1 88 ? -21.978 0.294 21.215 1.00 93.50 88 ALA A CA 1
ATOM 722 C C . ALA A 1 88 ? -22.874 1.281 21.975 1.00 93.50 88 ALA A C 1
ATOM 724 O O . ALA A 1 88 ? -23.422 0.942 23.025 1.00 93.50 88 ALA A O 1
ATOM 725 N N . LYS A 1 89 ? -23.080 2.481 21.420 1.00 95.56 89 LYS A N 1
ATOM 726 C CA . LYS A 1 89 ? -23.991 3.473 21.991 1.00 95.56 89 LYS A CA 1
ATOM 727 C C . LYS A 1 89 ? -25.428 2.955 22.028 1.00 95.56 89 LYS A C 1
ATOM 729 O O . LYS A 1 89 ? -26.052 3.013 23.082 1.00 95.56 89 LYS A O 1
ATOM 734 N N . SER A 1 90 ? -25.924 2.392 20.925 1.00 95.12 90 SER A N 1
ATOM 735 C CA . SER A 1 90 ? -27.287 1.850 20.853 1.00 95.12 90 SER A CA 1
ATOM 736 C C . SER A 1 90 ? -27.526 0.719 21.859 1.00 95.12 90 SER A C 1
ATOM 738 O O . SER A 1 90 ? -28.570 0.681 22.504 1.00 95.12 90 SER A O 1
ATOM 740 N N . MET A 1 91 ? -26.536 -0.155 22.063 1.00 93.69 91 MET A N 1
ATOM 741 C CA . MET A 1 91 ? -26.603 -1.242 23.037 1.00 93.69 91 MET A CA 1
ATOM 742 C C . MET A 1 91 ? -26.649 -0.704 24.469 1.00 93.69 91 MET A C 1
ATOM 744 O O . MET A 1 91 ? -27.460 -1.156 25.275 1.00 93.69 91 MET A O 1
ATOM 748 N N . ILE A 1 92 ? -25.811 0.288 24.786 1.00 93.81 92 ILE A N 1
ATOM 749 C CA . ILE A 1 92 ? -25.820 0.942 26.100 1.00 93.81 92 ILE A CA 1
ATOM 750 C C . ILE A 1 92 ? -27.161 1.643 26.343 1.00 93.81 92 ILE A C 1
ATOM 752 O O . ILE A 1 92 ? -27.710 1.534 27.439 1.00 93.81 92 ILE A O 1
ATOM 756 N N . ASP A 1 93 ? -27.696 2.340 25.342 1.00 94.00 93 ASP A N 1
ATOM 757 C CA . ASP A 1 93 ? -28.970 3.051 25.450 1.00 94.00 93 ASP A CA 1
ATOM 758 C C . ASP A 1 93 ? -30.151 2.078 25.617 1.00 94.00 93 ASP A C 1
ATOM 760 O O . ASP A 1 93 ? -31.020 2.318 26.457 1.00 94.00 93 ASP A O 1
ATOM 764 N N . ALA A 1 94 ? -30.144 0.938 24.915 1.00 92.62 94 ALA A N 1
ATOM 765 C CA . ALA A 1 94 ? -31.136 -0.125 25.088 1.00 92.62 94 ALA A CA 1
ATOM 766 C C . ALA A 1 94 ? -31.118 -0.689 26.517 1.00 92.62 94 ALA A C 1
ATOM 768 O O . ALA A 1 94 ? -32.142 -0.681 27.200 1.00 92.62 94 ALA A O 1
ATOM 769 N N . VAL A 1 95 ? -29.939 -1.068 27.024 1.00 90.56 95 VAL A N 1
ATOM 770 C CA . VAL A 1 95 ? -29.792 -1.569 28.401 1.00 90.56 95 VAL A CA 1
ATOM 771 C C . VAL A 1 95 ? -30.223 -0.510 29.418 1.00 90.56 95 VAL A C 1
ATOM 773 O O . VAL A 1 95 ? -30.934 -0.813 30.375 1.00 90.56 95 VAL A O 1
ATOM 776 N N . ARG A 1 96 ? -29.853 0.759 29.210 1.00 91.44 96 ARG A N 1
ATOM 777 C CA . ARG A 1 96 ? -30.289 1.868 30.075 1.00 91.44 96 ARG A CA 1
ATOM 778 C C . ARG A 1 96 ? -31.802 2.052 30.083 1.00 91.44 96 ARG A C 1
ATOM 780 O O . ARG A 1 96 ? -32.338 2.421 31.123 1.00 91.44 96 ARG A O 1
ATOM 787 N N . SER A 1 97 ? -32.479 1.787 28.969 1.00 91.38 97 SER A N 1
ATOM 788 C CA . SER A 1 97 ? -33.940 1.835 28.883 1.00 91.38 97 SER A CA 1
ATOM 789 C C . SER A 1 97 ? -34.624 0.649 29.573 1.00 91.38 97 SER A C 1
ATOM 791 O O . SER A 1 97 ? -35.765 0.786 30.011 1.00 91.38 97 SER A O 1
ATOM 793 N N . GLU A 1 98 ? -33.960 -0.502 29.685 1.00 90.00 98 GLU A N 1
ATOM 794 C CA . GLU A 1 98 ? -34.506 -1.697 30.347 1.00 90.00 98 GLU A CA 1
ATOM 795 C C . GLU A 1 98 ? -34.376 -1.649 31.879 1.00 90.00 98 GLU A C 1
ATOM 797 O O . GLU A 1 98 ? -35.220 -2.196 32.595 1.00 90.00 98 GLU A O 1
ATOM 802 N N . ILE A 1 99 ? -33.363 -0.950 32.406 1.00 89.25 99 ILE A N 1
ATOM 803 C CA . ILE A 1 99 ? -33.116 -0.827 33.855 1.00 89.25 99 ILE A CA 1
ATOM 804 C C . ILE A 1 99 ? -34.335 -0.287 34.637 1.00 89.25 99 ILE A C 1
ATOM 806 O O . ILE A 1 99 ? -34.67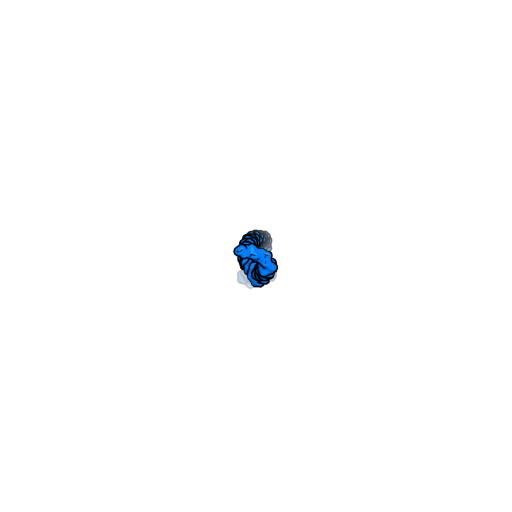0 -0.881 35.666 1.00 89.25 99 ILE A O 1
ATOM 810 N N . PRO A 1 100 ? -35.025 0.792 34.211 1.00 90.25 100 PRO A N 1
ATOM 811 C CA . PRO A 1 100 ? -36.205 1.300 34.910 1.00 90.25 100 PRO A CA 1
ATOM 812 C C . PRO A 1 100 ? -37.331 0.270 35.009 1.00 90.25 100 PRO A C 1
ATOM 814 O O . PRO A 1 100 ? -37.895 0.091 36.087 1.00 90.25 100 PRO A O 1
ATOM 817 N N . ALA A 1 101 ? -37.615 -0.447 33.917 1.00 89.69 101 ALA A N 1
ATOM 818 C CA . ALA A 1 101 ? -38.659 -1.467 33.888 1.00 89.69 101 ALA A CA 1
ATOM 819 C C . ALA A 1 101 ? -38.317 -2.641 34.818 1.00 89.69 101 ALA A C 1
ATOM 821 O O . ALA A 1 101 ? -39.178 -3.134 35.548 1.00 89.69 101 ALA A O 1
ATOM 822 N N . LEU A 1 102 ? -37.046 -3.055 34.847 1.00 88.81 102 LEU A N 1
ATOM 823 C CA . LEU A 1 102 ? -36.573 -4.086 35.768 1.00 88.81 102 LEU A CA 1
ATOM 824 C C . LEU A 1 102 ? -36.692 -3.635 37.231 1.00 88.81 102 LEU A C 1
ATOM 826 O O . LEU A 1 102 ? -37.145 -4.408 38.076 1.00 88.81 102 LEU A O 1
ATOM 830 N N . MET A 1 103 ? -36.332 -2.385 37.534 1.00 90.38 103 MET A N 1
ATOM 831 C CA . MET A 1 103 ? -36.470 -1.825 38.881 1.00 90.38 103 MET A CA 1
ATOM 832 C C . MET A 1 103 ? -37.927 -1.709 39.323 1.00 90.38 103 MET A C 1
ATOM 834 O O . MET A 1 103 ? -38.244 -2.007 40.474 1.00 90.38 103 MET A O 1
ATOM 838 N N . GLU A 1 104 ? -38.829 -1.322 38.425 1.00 92.38 104 GLU A N 1
ATOM 839 C CA . GLU A 1 104 ? -40.262 -1.280 38.709 1.00 92.38 104 GLU A CA 1
ATOM 840 C C . GLU A 1 104 ? -40.814 -2.680 39.013 1.00 92.38 104 GLU A C 1
ATOM 842 O O . GLU A 1 104 ? -41.481 -2.875 40.032 1.00 92.38 104 GLU A O 1
ATOM 847 N N . GLN A 1 105 ? -40.460 -3.682 38.200 1.00 92.38 105 GLN A N 1
ATOM 848 C CA . GLN A 1 105 ? -40.827 -5.077 38.458 1.00 92.38 105 GLN A CA 1
ATOM 849 C C . GLN A 1 105 ? -40.268 -5.586 39.792 1.00 92.38 105 GLN A C 1
ATOM 851 O O . GLN A 1 105 ? -40.973 -6.271 40.539 1.00 92.38 105 GLN A O 1
ATOM 856 N N . PHE A 1 106 ? -39.019 -5.242 40.112 1.00 92.75 106 PHE A N 1
ATOM 857 C CA . PHE A 1 106 ? -38.377 -5.643 41.359 1.00 92.75 106 PHE A CA 1
ATOM 858 C C . PHE A 1 106 ? -39.059 -5.013 42.580 1.00 92.75 106 PHE A C 1
ATOM 860 O O . PHE A 1 106 ? -39.388 -5.721 43.532 1.00 92.75 106 PHE A O 1
ATOM 867 N N . ASN A 1 107 ? -39.363 -3.713 42.526 1.00 92.44 107 ASN A N 1
ATOM 868 C CA . ASN A 1 107 ? -40.108 -3.017 43.575 1.00 92.44 107 ASN A CA 1
ATOM 869 C C . ASN A 1 107 ? -41.504 -3.619 43.770 1.00 92.44 107 ASN A C 1
ATOM 871 O O . ASN A 1 107 ? -41.887 -3.923 44.899 1.00 92.44 107 ASN A O 1
ATOM 875 N N . ALA A 1 108 ? -42.235 -3.878 42.681 1.00 94.06 108 ALA A N 1
ATOM 876 C CA . ALA A 1 108 ? -43.549 -4.514 42.745 1.00 94.06 108 ALA A CA 1
ATOM 877 C C . ALA A 1 108 ? -43.486 -5.912 43.384 1.00 94.06 108 ALA A C 1
ATOM 879 O O . ALA A 1 108 ? -44.375 -6.291 44.152 1.00 94.06 108 ALA A O 1
ATOM 880 N N . ARG A 1 109 ? -42.429 -6.683 43.097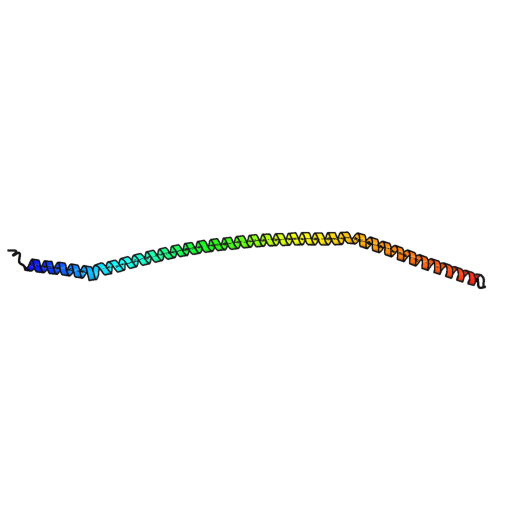 1.00 93.00 109 ARG A N 1
ATOM 881 C CA . ARG A 1 109 ? -42.200 -7.993 43.714 1.00 93.00 109 ARG A CA 1
ATOM 882 C C . ARG A 1 109 ? -41.896 -7.873 45.208 1.00 93.00 109 ARG A C 1
ATOM 884 O O . ARG A 1 109 ? -42.521 -8.588 45.989 1.00 93.00 109 ARG A O 1
ATOM 891 N N . ILE A 1 110 ? -41.017 -6.951 45.608 1.00 93.88 110 ILE A N 1
ATOM 892 C CA . ILE A 1 110 ? -40.712 -6.693 47.023 1.00 93.88 110 ILE A CA 1
ATOM 893 C C . ILE A 1 110 ? -41.975 -6.315 47.793 1.00 93.88 110 ILE A C 1
ATOM 895 O O . ILE A 1 1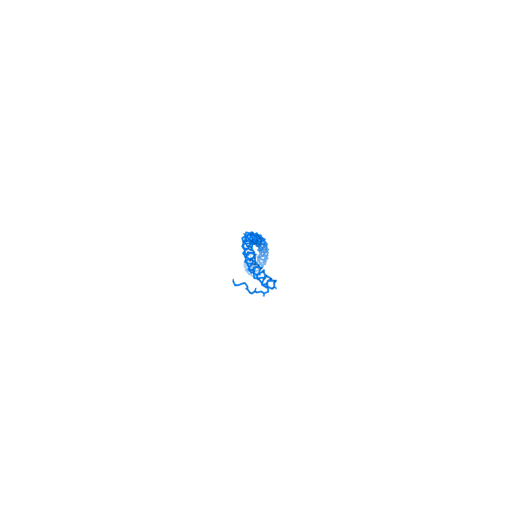10 ? -42.219 -6.876 48.858 1.00 93.88 110 ILE A O 1
ATOM 899 N N . THR A 1 111 ? -42.806 -5.412 47.268 1.00 93.81 111 THR A N 1
ATOM 900 C CA . THR A 1 111 ? -44.048 -5.013 47.945 1.00 93.81 111 THR A CA 1
ATOM 901 C C . THR A 1 111 ? -44.959 -6.216 48.193 1.00 93.81 111 THR A C 1
ATOM 903 O O . THR A 1 111 ? -45.431 -6.401 49.313 1.00 93.81 111 THR A O 1
ATOM 906 N N . ARG A 1 112 ? -45.136 -7.093 47.194 1.00 94.50 112 ARG A N 1
ATOM 907 C CA . ARG A 1 112 ? -45.933 -8.322 47.353 1.00 94.50 112 ARG A CA 1
ATOM 908 C C . ARG A 1 112 ? -45.346 -9.272 48.395 1.00 94.50 112 ARG A C 1
ATOM 910 O O . ARG A 1 112 ? -46.098 -9.830 49.191 1.00 94.50 112 ARG A O 1
ATOM 917 N N . GLU A 1 113 ? -44.028 -9.467 48.400 1.00 92.38 113 GLU A N 1
ATOM 918 C CA . GLU A 1 113 ? -43.359 -10.335 49.378 1.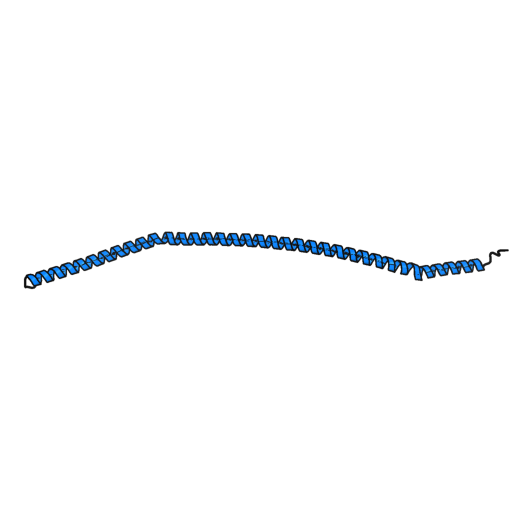00 92.38 113 GLU A CA 1
ATOM 919 C C . GLU A 1 113 ? -43.477 -9.774 50.806 1.00 92.38 113 GLU A C 1
ATOM 921 O O . GLU A 1 113 ? -43.762 -10.524 51.742 1.00 92.38 113 GLU A O 1
ATOM 926 N N . VAL A 1 114 ? -43.356 -8.452 50.976 1.00 94.38 114 VAL A N 1
ATOM 927 C CA . VAL A 1 114 ? -43.560 -7.770 52.264 1.00 94.38 114 VAL A CA 1
ATOM 928 C C . VAL A 1 114 ? -45.000 -7.921 52.753 1.00 94.38 114 VAL A C 1
ATOM 930 O O . VAL A 1 114 ? -45.216 -8.236 53.926 1.00 94.38 114 VAL A O 1
ATOM 933 N N . ASP A 1 115 ? -45.990 -7.734 51.882 1.00 93.19 115 ASP A N 1
ATOM 934 C CA . ASP A 1 115 ? -47.401 -7.874 52.251 1.00 93.19 115 ASP A CA 1
ATOM 935 C C . ASP A 1 115 ? -47.757 -9.323 52.614 1.00 93.19 115 ASP A C 1
ATOM 937 O O . ASP A 1 115 ? -48.433 -9.563 53.621 1.00 93.19 115 ASP A O 1
ATOM 941 N N . ALA A 1 116 ? -47.228 -10.303 51.874 1.00 93.62 116 ALA A N 1
ATOM 942 C CA . ALA A 1 116 ? -47.372 -11.719 52.202 1.00 93.62 116 ALA A CA 1
ATOM 943 C C . ALA A 1 116 ? -46.736 -12.058 53.563 1.00 93.62 116 ALA A C 1
ATOM 945 O O . ALA A 1 116 ? -47.367 -12.705 54.405 1.00 93.62 116 ALA A O 1
ATOM 946 N N . ALA A 1 117 ? -45.520 -11.571 53.827 1.00 91.00 117 ALA A N 1
ATOM 947 C CA . ALA A 1 117 ? -44.845 -11.763 55.109 1.00 91.00 117 ALA A CA 1
ATOM 948 C C . ALA A 1 117 ? -45.625 -11.122 56.272 1.00 91.00 117 ALA A C 1
ATOM 950 O O . ALA A 1 117 ? -45.781 -11.738 57.330 1.00 91.00 117 ALA A O 1
ATOM 951 N N . ARG A 1 118 ? -46.182 -9.918 56.074 1.00 91.81 118 ARG A N 1
ATOM 952 C CA . ARG A 1 118 ? -47.046 -9.242 57.058 1.00 91.81 118 ARG A CA 1
ATOM 953 C C . ARG A 1 118 ? -48.316 -10.036 57.359 1.00 91.81 118 ARG A C 1
ATOM 955 O O . ARG A 1 118 ? -48.702 -10.125 58.527 1.00 91.81 118 ARG A O 1
ATOM 962 N N . ALA A 1 119 ? -48.954 -10.625 56.347 1.00 90.94 119 ALA A N 1
ATOM 963 C CA . ALA A 1 119 ? -50.141 -11.460 56.531 1.00 90.94 119 ALA A CA 1
ATOM 964 C C . ALA A 1 119 ? -49.831 -12.715 57.368 1.00 90.94 119 ALA A C 1
ATOM 966 O O . ALA A 1 119 ? -50.549 -13.016 58.326 1.00 90.94 119 ALA A O 1
ATOM 967 N N . ILE A 1 120 ? -48.714 -13.390 57.074 1.00 91.06 120 ILE A N 1
ATOM 968 C CA . ILE A 1 120 ? -48.235 -14.543 57.853 1.00 91.06 120 ILE A CA 1
ATOM 969 C C . ILE A 1 120 ? -47.949 -14.132 59.302 1.00 91.06 120 ILE A C 1
ATOM 971 O O . ILE A 1 120 ? -48.355 -14.829 60.235 1.00 91.06 120 ILE A O 1
ATOM 975 N N . LEU A 1 121 ? -47.284 -12.991 59.509 1.00 87.75 121 LEU A N 1
ATOM 976 C CA . LEU A 1 121 ? -46.940 -12.509 60.845 1.00 87.75 121 LEU A CA 1
ATOM 977 C C . LEU A 1 121 ? -48.186 -12.153 61.667 1.00 87.75 121 LEU A C 1
ATOM 979 O O . LEU A 1 121 ? -48.250 -12.502 62.843 1.00 87.75 121 LEU A O 1
ATOM 983 N N . ARG A 1 122 ? -49.206 -11.531 61.055 1.00 88.75 122 ARG A N 1
ATOM 984 C CA . ARG A 1 122 ? -50.502 -11.273 61.710 1.00 88.75 122 ARG A CA 1
ATOM 985 C C . ARG A 1 122 ? -51.199 -12.564 62.129 1.00 88.75 122 ARG A C 1
ATOM 987 O O . ARG A 1 122 ? -51.633 -12.659 63.274 1.00 88.75 122 ARG A O 1
ATOM 994 N N . SER A 1 123 ? -51.258 -13.558 61.243 1.00 88.31 123 SER A N 1
ATOM 995 C CA . SER A 1 123 ? -51.861 -14.862 61.552 1.00 88.31 123 SER A CA 1
ATOM 996 C C . SER A 1 123 ? -51.127 -15.574 62.696 1.00 88.31 123 SER A C 1
ATOM 998 O O . SER A 1 123 ? -51.760 -16.068 63.631 1.00 88.31 123 SER A O 1
ATOM 1000 N N . LYS A 1 124 ? -49.786 -15.562 62.684 1.00 86.00 124 LYS A N 1
ATOM 1001 C CA . LYS A 1 124 ? -48.980 -16.109 63.785 1.00 86.00 124 LYS A CA 1
ATOM 1002 C C . LYS A 1 124 ? -49.173 -15.336 65.087 1.00 86.00 124 LYS A C 1
ATOM 1004 O O . LYS A 1 124 ? -49.295 -15.958 66.133 1.00 86.00 124 LYS A O 1
ATOM 1009 N N . SER A 1 125 ? -49.237 -14.008 65.029 1.00 86.81 125 SER A N 1
ATOM 1010 C CA . SER A 1 125 ? -49.449 -13.165 66.210 1.00 86.81 125 SER A CA 1
ATOM 1011 C C . SER A 1 125 ? -50.813 -13.422 66.861 1.00 86.81 125 SER A C 1
ATOM 1013 O O . SER A 1 125 ? -50.895 -13.541 68.081 1.00 86.81 125 SER A O 1
ATOM 1015 N N . GLN A 1 126 ? -51.874 -13.610 66.066 1.00 84.88 126 GLN A N 1
ATOM 1016 C CA . GLN A 1 126 ? -53.188 -14.017 66.580 1.00 84.88 126 GLN A CA 1
ATOM 1017 C C . GLN A 1 126 ? -53.147 -15.392 67.253 1.00 84.88 126 GLN A C 1
ATOM 1019 O O . GLN A 1 126 ? -53.663 -15.524 68.358 1.00 84.88 126 GLN A O 1
ATOM 1024 N N . LYS A 1 127 ? -52.490 -16.388 66.638 1.00 85.94 127 LYS A N 1
ATOM 1025 C CA . LYS A 1 127 ? -52.304 -17.711 67.260 1.00 85.94 127 LYS A CA 1
ATOM 1026 C C . LYS A 1 127 ? -51.560 -17.623 68.590 1.00 85.94 127 LYS A C 1
ATOM 1028 O O . LYS A 1 127 ? -52.051 -18.136 69.585 1.00 85.94 127 LYS A O 1
ATOM 1033 N N . ILE A 1 128 ? -50.429 -16.918 68.621 1.00 83.94 128 ILE A N 1
ATOM 1034 C CA . ILE A 1 128 ? -49.637 -16.730 69.844 1.00 83.94 128 ILE A CA 1
ATOM 1035 C C . ILE A 1 128 ? -50.459 -16.002 70.918 1.00 83.94 128 ILE A C 1
ATOM 1037 O O . ILE A 1 128 ? -50.411 -16.375 72.084 1.00 83.94 128 ILE A O 1
ATOM 1041 N N . SER A 1 129 ? -51.245 -14.989 70.542 1.00 84.44 129 SER A N 1
ATOM 1042 C CA . SER A 1 129 ? -52.122 -14.274 71.481 1.00 84.44 129 SER A CA 1
ATOM 1043 C C . SER A 1 129 ? -53.192 -15.195 72.076 1.00 84.44 129 SER A C 1
ATOM 1045 O O . SER A 1 129 ? -53.471 -15.101 73.270 1.00 84.44 129 SER A O 1
ATOM 1047 N N . LEU A 1 130 ? -53.758 -16.101 71.269 1.00 81.00 130 LEU A N 1
ATOM 1048 C CA . LEU A 1 130 ? -54.718 -17.109 71.723 1.00 81.00 130 LEU A CA 1
ATOM 1049 C C . LEU A 1 130 ? -54.058 -18.109 72.683 1.00 81.00 130 LEU A C 1
ATOM 1051 O O . LEU A 1 130 ? -54.566 -18.329 73.776 1.00 81.00 130 LEU A O 1
ATOM 1055 N N . GLU A 1 131 ? -52.883 -18.631 72.321 1.00 82.75 131 GLU A N 1
ATOM 1056 C CA . GLU A 1 131 ? -52.102 -19.549 73.162 1.00 82.75 131 GLU A CA 1
ATOM 1057 C C . GLU A 1 131 ? -51.732 -18.912 74.512 1.00 82.75 131 GLU A C 1
ATOM 1059 O O . GLU A 1 131 ? -51.811 -19.562 75.555 1.00 82.75 131 GLU A O 1
ATOM 1064 N N . ILE A 1 132 ? -51.359 -17.626 74.524 1.00 81.75 132 ILE A N 1
ATOM 1065 C CA . ILE A 1 132 ? -51.097 -16.881 75.763 1.00 81.75 132 ILE A CA 1
ATOM 1066 C C . ILE A 1 132 ? -52.382 -16.749 76.590 1.00 81.75 132 ILE A C 1
ATOM 1068 O O . ILE A 1 132 ? -52.348 -16.996 77.796 1.00 81.75 132 ILE A O 1
ATOM 1072 N N . ALA A 1 133 ? -53.509 -16.388 75.967 1.00 79.75 133 ALA A N 1
ATOM 1073 C CA . ALA A 1 133 ? -54.788 -16.243 76.659 1.00 79.75 133 ALA A CA 1
ATOM 1074 C C . ALA A 1 133 ? -55.251 -17.566 77.293 1.00 79.75 133 ALA A C 1
ATOM 1076 O O . ALA A 1 133 ? -55.637 -17.570 78.461 1.00 79.75 133 ALA A O 1
ATOM 1077 N N . GLU A 1 134 ? -55.137 -18.689 76.581 1.00 80.88 134 GLU A N 1
ATOM 1078 C CA . GLU A 1 134 ? -55.446 -20.024 77.111 1.00 80.88 134 GLU A CA 1
ATOM 1079 C C . GLU A 1 134 ? -54.536 -20.406 78.283 1.00 80.88 134 GLU A C 1
ATOM 1081 O O . GLU A 1 134 ? -55.007 -20.902 79.310 1.00 80.88 134 GLU A O 1
ATOM 1086 N N . LYS A 1 135 ? -53.231 -20.127 78.169 1.00 80.19 135 LYS A N 1
ATOM 1087 C CA . LYS A 1 135 ? -52.248 -20.459 79.207 1.00 80.19 135 LYS A CA 1
ATOM 1088 C C . LYS A 1 135 ? -52.424 -19.623 80.477 1.00 80.19 135 LYS A C 1
ATOM 1090 O O . LYS A 1 135 ? -52.169 -20.127 81.567 1.00 80.19 135 LYS A O 1
ATOM 1095 N N . VAL A 1 136 ? -52.874 -18.372 80.350 1.00 79.50 136 VAL A N 1
ATOM 1096 C CA . VAL A 1 136 ? -53.169 -17.477 81.484 1.00 79.50 136 VAL A CA 1
ATOM 1097 C C . VAL A 1 136 ? -54.528 -17.790 82.121 1.00 79.50 136 VAL A C 1
ATOM 1099 O O . VAL A 1 136 ? -54.650 -17.729 83.342 1.00 79.50 136 VAL A O 1
ATOM 1102 N N . LEU A 1 137 ? -55.548 -18.144 81.329 1.00 72.62 137 LEU A N 1
ATOM 1103 C CA . LEU A 1 137 ? -56.902 -18.438 81.825 1.00 72.62 137 LEU A CA 1
ATOM 1104 C C . LEU A 1 137 ? -57.083 -19.882 82.319 1.00 72.62 137 LEU A C 1
ATOM 1106 O O . LEU A 1 137 ? -58.105 -20.179 82.939 1.00 72.62 137 LEU A O 1
ATOM 1110 N N . GLY A 1 138 ? -56.119 -20.774 82.070 1.00 64.38 138 GLY A N 1
ATOM 1111 C CA . GLY A 1 138 ? -56.108 -22.148 82.589 1.00 64.38 138 GLY A CA 1
ATOM 1112 C C . GLY A 1 138 ? -57.214 -23.054 82.030 1.00 64.38 138 GLY A C 1
ATOM 1113 O O . GLY A 1 138 ? -57.481 -24.112 82.595 1.00 64.38 138 GLY A O 1
ATOM 1114 N N . ARG A 1 139 ? -57.872 -22.644 80.940 1.00 63.66 139 ARG A N 1
ATOM 1115 C CA . ARG A 1 139 ? -58.939 -23.381 80.245 1.00 63.66 139 ARG A CA 1
ATOM 1116 C C . ARG A 1 139 ? -58.898 -23.069 78.751 1.00 63.66 139 ARG A C 1
ATOM 1118 O O . ARG A 1 139 ? -58.598 -21.935 78.383 1.00 63.66 139 ARG A O 1
ATOM 1125 N N . SER A 1 140 ? -59.207 -24.058 77.912 1.00 57.22 140 SER A N 1
ATOM 1126 C CA . SER A 1 140 ? -59.248 -23.882 76.455 1.00 57.22 140 SER A CA 1
ATOM 1127 C C . SER A 1 140 ? -60.354 -22.907 76.065 1.00 57.22 140 SER A C 1
ATOM 1129 O O . SER A 1 140 ? -61.487 -23.044 76.540 1.00 57.22 140 SER A O 1
ATOM 1131 N N . ILE A 1 141 ? -60.040 -21.955 75.193 1.00 62.09 141 ILE A N 1
ATOM 1132 C CA . ILE A 1 141 ? -61.015 -21.021 74.628 1.00 62.09 141 ILE A CA 1
ATOM 1133 C C . ILE A 1 141 ? -61.247 -21.482 73.192 1.00 62.09 141 ILE A C 1
ATOM 1135 O O . ILE A 1 141 ? -60.454 -21.178 72.304 1.00 62.09 141 ILE A O 1
ATOM 1139 N N . GLN A 1 142 ? -62.301 -22.282 73.008 1.00 54.75 142 GLN A N 1
ATOM 1140 C CA . GLN A 1 142 ? -62.841 -22.624 71.690 1.00 54.75 142 GLN A CA 1
ATOM 1141 C C . GLN A 1 142 ? -63.585 -21.436 71.086 1.00 54.75 142 GLN A C 1
ATOM 1143 O O . GLN A 1 142 ? -64.334 -20.773 71.841 1.00 54.75 142 GLN A O 1
#

Foldseek 3Di:
DPDPDCVVVVVVVVVVVVVVCCCVPPVVVVVVVVVVVVVVVVVVVVVVVVVVVVVVVVVVVVVVVVVVVVVVVVVVVVVVVVVVVVVVVVVVVVVVVVVVVVVVVVVVVVVVVVVVVVVVVVVVVVVVVQVVVCVVVVHHDD

Secondary structure (DSSP, 8-state):
-----HHHHHHHHHHHHHHHHHIIIIIHHHHHHHHHHHHHHHHHHHHHHHHHHHHHHHHHHHHHHHHHHHHHHHHHHHHHHHHHHHHHHHHHHHHHHHHHHHHHHHHHHHHHHHHHHHHHHHHHHHHHHHHHHHHHHTS---

Sequence (142 aa):
MVSLDYTILIQMANFILLIFILRKLLYVPILGVMNERKERMEESDGEVKRLKQEVEQKFSEYEEKVRLAKLDAMEQRNAIVKESADLAKSMIDAVRSEIPALMEQFNARITREVDAARAILRSKSQKISLEIAEKVLGRSIQ

pLDDT: mean 89.85, std 9.46, range [43.91, 97.25]

Radius of gyration: 59.73 Å; chains: 1; bounding box: 119×33×162 Å